Protein AF-A0A5B6WI36-F1 (afdb_monomer)

Structure (mmCIF, N/CA/C/O backbone):
data_AF-A0A5B6WI36-F1
#
_entry.id   AF-A0A5B6WI36-F1
#
loop_
_atom_site.group_PDB
_atom_site.id
_atom_site.type_symbol
_atom_site.label_atom_id
_atom_site.label_alt_id
_atom_site.label_comp_id
_atom_site.label_asym_id
_atom_site.label_entity_id
_atom_site.label_seq_id
_atom_site.pdbx_PDB_ins_code
_atom_site.Cartn_x
_atom_site.Cartn_y
_atom_site.Cartn_z
_atom_site.occupancy
_atom_site.B_iso_or_equiv
_atom_site.auth_seq_id
_atom_site.auth_comp_id
_atom_site.auth_asym_id
_atom_site.auth_atom_id
_atom_site.pdbx_PDB_model_num
ATOM 1 N N . MET A 1 1 ? -6.370 3.069 -3.442 1.00 84.94 1 MET A N 1
ATOM 2 C CA . MET A 1 1 ? -4.932 2.739 -3.437 1.00 84.94 1 MET A CA 1
ATOM 3 C C . MET A 1 1 ? -4.556 2.379 -4.849 1.00 84.94 1 MET A C 1
ATOM 5 O O . MET A 1 1 ? -5.384 1.762 -5.505 1.00 84.94 1 MET A O 1
ATOM 9 N N . ASP A 1 2 ? -3.379 2.809 -5.288 1.00 87.50 2 ASP A N 1
ATOM 10 C CA . ASP A 1 2 ? -2.941 2.681 -6.681 1.00 87.50 2 ASP A CA 1
ATOM 11 C C . ASP A 1 2 ? -1.403 2.625 -6.757 1.00 87.50 2 ASP A C 1
ATOM 13 O O . ASP A 1 2 ? -0.725 3.158 -5.872 1.00 87.50 2 ASP A O 1
ATOM 17 N N . PHE A 1 3 ? -0.842 1.991 -7.786 1.00 88.62 3 PHE A N 1
ATOM 18 C CA . PHE A 1 3 ? 0.597 1.945 -8.045 1.00 88.62 3 PHE A CA 1
ATOM 19 C C . PHE A 1 3 ? 0.953 2.675 -9.339 1.00 88.62 3 PHE A C 1
ATOM 21 O O . PHE A 1 3 ? 0.587 2.264 -10.436 1.00 88.62 3 PHE A O 1
ATOM 28 N N . VAL A 1 4 ? 1.835 3.664 -9.228 1.00 90.75 4 VAL A N 1
ATOM 29 C CA . VAL A 1 4 ? 2.540 4.221 -10.384 1.00 90.75 4 VAL A CA 1
ATOM 30 C C . VAL A 1 4 ? 3.800 3.389 -10.605 1.00 90.75 4 VAL A C 1
ATOM 32 O O . VAL A 1 4 ? 4.732 3.447 -9.804 1.00 90.75 4 VAL A O 1
ATOM 35 N N . SER A 1 5 ? 3.819 2.579 -11.661 1.00 89.88 5 SER A N 1
ATOM 36 C CA . SER A 1 5 ? 4.929 1.671 -11.999 1.00 89.88 5 SER A CA 1
ATOM 37 C C . SER A 1 5 ? 5.589 2.044 -13.331 1.00 89.88 5 SER A C 1
ATOM 39 O O . SER A 1 5 ? 5.111 2.936 -14.028 1.00 89.88 5 SER A O 1
ATOM 41 N N . GLY A 1 6 ? 6.714 1.400 -13.666 1.00 89.69 6 GLY A N 1
ATOM 42 C CA . GLY A 1 6 ? 7.489 1.720 -14.874 1.00 89.69 6 GLY A CA 1
ATOM 43 C C . GLY A 1 6 ? 8.426 2.920 -14.709 1.00 89.69 6 GLY A C 1
ATOM 44 O O . GLY A 1 6 ? 8.835 3.527 -15.696 1.00 89.69 6 GLY A O 1
ATOM 45 N N . LEU A 1 7 ? 8.762 3.277 -13.467 1.00 92.88 7 LEU A N 1
ATOM 46 C CA . LEU A 1 7 ? 9.705 4.352 -13.182 1.00 92.88 7 LEU A CA 1
ATOM 47 C C . LEU A 1 7 ? 11.149 3.850 -13.323 1.00 92.88 7 LEU A C 1
ATOM 49 O O . LEU A 1 7 ? 11.423 2.675 -13.061 1.00 92.88 7 LEU A O 1
ATOM 53 N N . PRO A 1 8 ? 12.101 4.730 -13.685 1.00 94.44 8 PRO A N 1
ATOM 54 C CA . PRO A 1 8 ? 13.510 4.374 -13.660 1.00 94.44 8 PRO A CA 1
ATOM 55 C C . PRO A 1 8 ? 13.925 3.951 -12.249 1.00 94.44 8 PRO A C 1
ATOM 57 O O . PRO A 1 8 ? 13.491 4.524 -11.245 1.00 94.44 8 PRO A O 1
ATOM 60 N N . LEU A 1 9 ? 14.791 2.941 -12.177 1.00 95.31 9 LEU A N 1
ATOM 61 C CA . LEU A 1 9 ? 15.265 2.406 -10.911 1.00 95.31 9 LEU A CA 1
ATOM 62 C C . LEU A 1 9 ? 16.046 3.486 -10.147 1.00 95.31 9 LEU A C 1
ATOM 64 O O . LEU A 1 9 ? 17.099 3.945 -10.584 1.00 95.31 9 LEU A O 1
ATOM 68 N N . SER A 1 10 ? 15.542 3.884 -8.981 1.00 92.31 10 SER A N 1
ATOM 69 C CA . SER A 1 10 ? 16.251 4.819 -8.101 1.00 92.31 10 SER A CA 1
ATOM 70 C C . SER A 1 10 ? 17.527 4.201 -7.513 1.00 92.31 10 SER A C 1
ATOM 72 O O . SER A 1 10 ? 17.681 2.980 -7.463 1.00 92.31 10 SER A O 1
ATOM 74 N N . LEU A 1 11 ? 18.407 5.033 -6.942 1.00 91.94 11 LEU A N 1
ATOM 75 C CA . LEU A 1 11 ? 19.617 4.578 -6.232 1.00 91.94 11 LEU A CA 1
ATOM 76 C C . LEU A 1 11 ? 19.316 3.567 -5.108 1.00 91.94 11 LEU A C 1
ATOM 78 O O . LEU A 1 11 ? 20.128 2.698 -4.809 1.00 91.94 11 LEU A O 1
ATOM 82 N N . LYS A 1 12 ? 18.120 3.646 -4.507 1.00 90.88 12 LYS A N 1
ATOM 83 C CA . LYS A 1 12 ? 17.635 2.712 -3.475 1.00 90.88 12 LYS A CA 1
ATOM 84 C C . LYS A 1 12 ? 16.885 1.505 -4.055 1.00 90.88 12 LYS A C 1
ATOM 86 O O . LYS A 1 12 ? 16.169 0.820 -3.326 1.00 90.88 12 LYS A O 1
ATOM 91 N N . LYS A 1 13 ? 17.029 1.257 -5.358 1.00 92.94 13 LYS A N 1
ATOM 92 C CA . LYS A 1 13 ? 16.413 0.156 -6.107 1.00 92.94 13 LYS A CA 1
ATOM 93 C C . LYS A 1 13 ? 14.882 0.138 -6.056 1.00 92.94 13 LYS A C 1
ATOM 95 O O . LYS A 1 13 ? 14.296 -0.934 -6.029 1.00 92.94 13 LYS A O 1
ATOM 100 N N . LYS A 1 14 ? 14.238 1.308 -6.017 1.00 93.88 14 LYS A N 1
ATOM 101 C CA . LYS A 1 14 ? 12.771 1.478 -6.102 1.00 93.88 14 LYS A CA 1
ATOM 102 C C . LYS A 1 14 ? 12.375 1.893 -7.515 1.00 93.88 14 LYS A C 1
ATOM 104 O O . LYS A 1 14 ? 13.005 2.816 -8.030 1.00 93.88 14 LYS A O 1
ATOM 109 N N . ASP A 1 15 ? 11.373 1.237 -8.089 1.00 95.06 15 ASP A N 1
ATOM 110 C CA . ASP A 1 15 ? 10.888 1.394 -9.473 1.00 95.06 15 ASP A CA 1
ATOM 111 C C . ASP A 1 15 ? 9.371 1.671 -9.559 1.00 95.06 15 ASP A C 1
ATOM 113 O O . ASP A 1 15 ? 8.805 1.766 -10.650 1.00 95.06 15 ASP A O 1
ATOM 117 N N . ALA A 1 16 ? 8.700 1.820 -8.414 1.00 93.31 16 ALA A N 1
ATOM 118 C CA . ALA A 1 16 ? 7.286 2.159 -8.349 1.00 93.31 16 ALA A CA 1
ATOM 1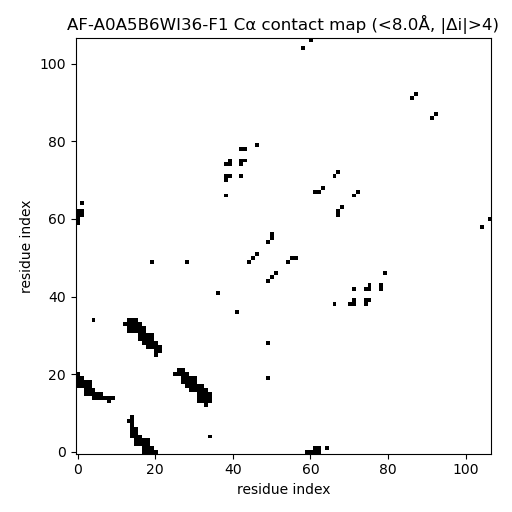19 C C . ALA A 1 16 ? 6.966 3.066 -7.149 1.00 93.31 16 ALA A C 1
ATOM 121 O O . ALA A 1 16 ? 7.674 3.088 -6.137 1.00 93.31 16 ALA A O 1
ATOM 122 N N . ILE A 1 17 ? 5.871 3.815 -7.256 1.00 93.81 17 ILE A N 1
ATOM 123 C CA . ILE A 1 17 ? 5.310 4.637 -6.183 1.00 93.81 17 ILE A CA 1
ATOM 124 C C . ILE A 1 17 ? 3.934 4.082 -5.838 1.00 93.81 17 ILE A C 1
ATOM 126 O O . ILE A 1 17 ? 3.053 4.001 -6.689 1.00 93.81 17 ILE A O 1
ATOM 130 N N . TRP A 1 18 ? 3.743 3.726 -4.574 1.00 92.62 18 TRP A N 1
ATOM 131 C CA . TRP A 1 18 ? 2.447 3.356 -4.034 1.00 92.62 18 TRP A CA 1
ATOM 132 C C . TRP A 1 18 ? 1.740 4.597 -3.507 1.00 92.62 18 TRP A C 1
ATOM 134 O O . TRP A 1 18 ? 2.249 5.282 -2.616 1.00 92.62 18 TRP A O 1
ATOM 144 N N . VAL A 1 19 ? 0.569 4.878 -4.066 1.00 91.06 19 VAL A N 1
ATOM 145 C CA . VAL A 1 19 ? -0.273 6.007 -3.692 1.00 91.06 19 VAL A CA 1
ATOM 146 C C . VAL A 1 19 ? -1.404 5.517 -2.794 1.00 91.06 19 VAL A C 1
ATOM 148 O O . VAL A 1 19 ? -2.264 4.720 -3.190 1.00 91.06 19 VAL A O 1
ATOM 151 N N . VAL A 1 20 ? -1.422 6.027 -1.564 1.00 89.56 20 VAL A N 1
ATOM 152 C CA . VAL A 1 20 ? -2.492 5.782 -0.594 1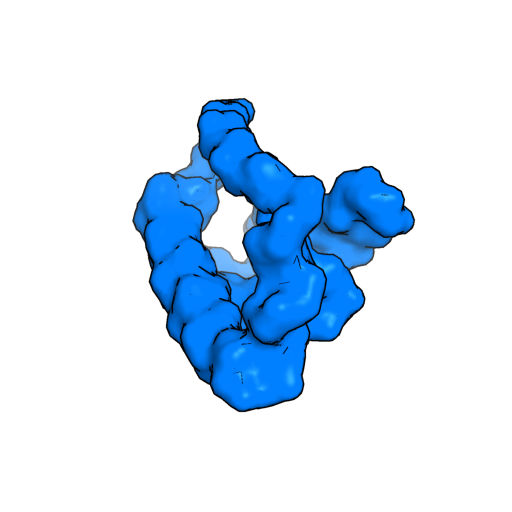.00 89.56 20 VAL A CA 1
ATOM 153 C C . VAL A 1 20 ? -3.122 7.112 -0.226 1.00 89.56 20 VAL A C 1
ATOM 155 O O . VAL A 1 20 ? -2.468 7.975 0.345 1.00 89.56 20 VAL A O 1
ATOM 158 N N . VAL A 1 21 ? -4.402 7.278 -0.544 1.00 87.00 21 VAL A N 1
ATOM 159 C CA . VAL A 1 21 ? -5.153 8.489 -0.209 1.00 87.00 21 VAL A CA 1
ATOM 160 C C . VAL A 1 21 ? -6.102 8.170 0.931 1.00 87.00 21 VAL A C 1
ATOM 162 O O . VAL A 1 21 ? -6.955 7.291 0.792 1.00 87.00 21 VAL A O 1
ATOM 165 N N . ASP A 1 22 ? -5.972 8.898 2.036 1.00 84.19 22 ASP A N 1
ATOM 166 C CA . ASP A 1 22 ? -6.997 8.898 3.068 1.00 84.19 22 ASP A CA 1
ATOM 167 C C . ASP A 1 22 ? -8.135 9.834 2.646 1.00 84.19 22 ASP A C 1
ATOM 169 O O . ASP A 1 22 ? -7.953 11.028 2.403 1.00 84.19 22 ASP A O 1
ATOM 173 N N . ARG A 1 23 ? -9.340 9.275 2.539 1.00 79.12 23 ARG A N 1
ATOM 174 C CA . ARG A 1 23 ? -10.526 10.017 2.104 1.00 79.12 23 ARG A CA 1
ATOM 175 C C . ARG A 1 23 ? -11.047 10.964 3.182 1.00 79.12 23 ARG A C 1
ATOM 177 O O . ARG A 1 23 ? -11.719 11.925 2.804 1.00 79.12 23 ARG A O 1
ATOM 184 N N . LEU A 1 24 ? -10.752 10.699 4.459 1.00 76.44 24 LEU A N 1
ATOM 185 C CA . LEU A 1 24 ? -11.199 11.520 5.582 1.00 76.44 24 LEU A CA 1
ATOM 186 C C . LEU A 1 24 ? -10.358 12.792 5.691 1.00 76.44 24 LEU A C 1
ATOM 188 O O . LEU A 1 24 ? -10.899 13.891 5.626 1.00 76.44 24 LEU A O 1
ATOM 192 N N . THR A 1 25 ? -9.035 12.646 5.781 1.00 79.19 25 THR A N 1
ATOM 193 C CA . THR A 1 25 ? -8.110 13.789 5.878 1.00 79.19 25 THR A CA 1
ATOM 194 C C . THR A 1 25 ? -7.762 14.415 4.528 1.00 79.19 25 THR A C 1
ATOM 196 O O . THR A 1 25 ? -7.138 15.471 4.491 1.00 79.19 25 THR A O 1
ATOM 199 N N . LYS A 1 26 ? -8.148 13.778 3.410 1.00 82.62 26 LYS A N 1
ATOM 200 C CA . LYS A 1 26 ? -7.770 14.162 2.034 1.00 82.62 26 LYS A CA 1
ATOM 201 C C . LYS A 1 26 ? -6.257 14.192 1.796 1.00 82.62 26 LYS A C 1
ATOM 203 O O . LYS A 1 26 ? -5.799 14.776 0.816 1.00 82.62 26 LYS A O 1
ATOM 208 N N . LEU A 1 27 ? -5.479 13.534 2.654 1.00 85.75 27 LEU A N 1
ATOM 209 C CA . LEU A 1 27 ? -4.033 13.434 2.512 1.00 85.75 27 LEU A CA 1
ATOM 210 C C . LEU A 1 27 ? -3.653 12.270 1.599 1.00 85.75 27 LEU A C 1
ATOM 212 O O . LEU A 1 27 ? -4.159 11.154 1.737 1.00 85.75 27 LEU A O 1
ATOM 216 N N . ALA A 1 28 ? -2.713 12.531 0.695 1.00 89.00 28 ALA A N 1
ATOM 217 C CA . ALA A 1 28 ? -2.103 11.525 -0.159 1.00 89.00 28 ALA A CA 1
ATOM 218 C C . ALA A 1 28 ? -0.706 11.165 0.361 1.00 89.00 28 ALA A C 1
ATOM 220 O O . ALA A 1 28 ? 0.139 12.033 0.579 1.00 89.00 28 ALA A O 1
ATOM 221 N N . HIS A 1 29 ? -0.465 9.871 0.534 1.00 90.25 29 HIS A N 1
ATOM 222 C CA . HIS A 1 29 ? 0.823 9.298 0.902 1.00 90.25 29 HIS A CA 1
ATOM 223 C C . HIS A 1 29 ? 1.456 8.676 -0.333 1.00 90.25 29 HIS A C 1
ATOM 225 O O . HIS A 1 29 ? 0.866 7.795 -0.960 1.00 90.25 29 HIS A O 1
ATOM 231 N N . PHE A 1 30 ? 2.668 9.120 -0.652 1.00 92.81 30 PHE A N 1
ATOM 232 C CA . PHE A 1 30 ? 3.473 8.597 -1.751 1.00 92.81 30 PHE A CA 1
ATOM 233 C C . PHE A 1 30 ? 4.611 7.761 -1.173 1.00 92.81 30 PHE A C 1
ATOM 235 O O . PHE A 1 30 ? 5.553 8.290 -0.580 1.00 92.81 30 PHE A O 1
ATOM 242 N N . ILE A 1 31 ? 4.511 6.442 -1.311 1.00 92.69 31 ILE A N 1
ATOM 243 C CA . ILE A 1 31 ? 5.456 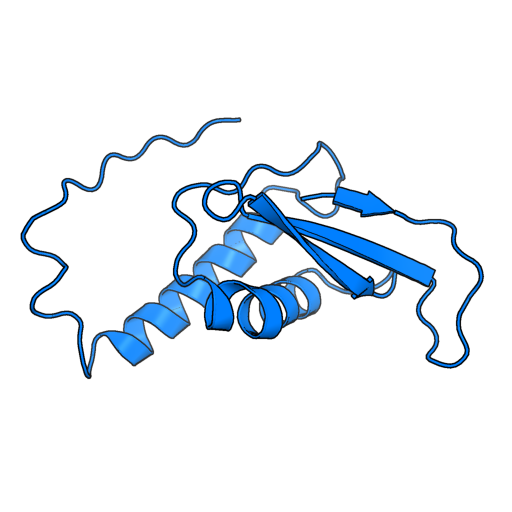5.499 -0.712 1.00 92.69 31 ILE A CA 1
ATOM 244 C C . ILE A 1 31 ? 6.299 4.867 -1.827 1.00 92.69 31 ILE A C 1
ATOM 246 O O . ILE A 1 31 ? 5.751 4.160 -2.670 1.00 92.69 31 ILE A O 1
ATOM 250 N N . PRO A 1 32 ? 7.629 5.062 -1.851 1.00 93.25 32 PRO A N 1
ATOM 251 C CA . PRO A 1 32 ? 8.485 4.422 -2.844 1.00 93.25 32 PRO A CA 1
ATOM 252 C C . PRO A 1 32 ? 8.634 2.918 -2.555 1.00 93.25 32 PRO A C 1
ATOM 254 O O . PRO A 1 32 ? 9.175 2.491 -1.524 1.00 93.25 32 PRO A O 1
ATOM 257 N N . VAL A 1 33 ? 8.187 2.0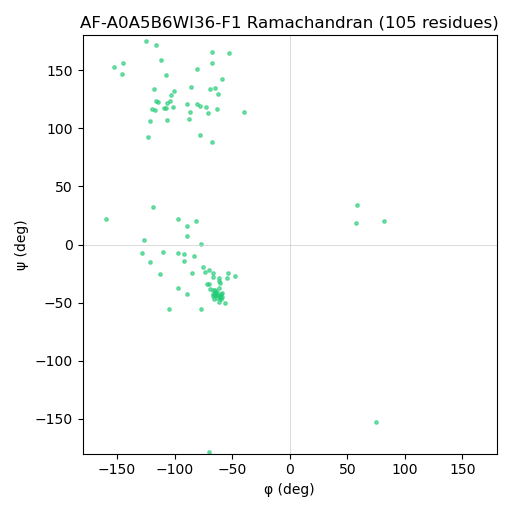98 -3.498 1.00 93.75 33 VAL A N 1
ATOM 258 C CA . VAL A 1 33 ? 8.128 0.633 -3.409 1.00 93.75 33 VAL A CA 1
ATOM 259 C C . VAL A 1 33 ? 8.873 -0.012 -4.576 1.00 93.75 33 VAL A C 1
ATOM 261 O O . VAL A 1 33 ? 9.396 0.677 -5.454 1.00 93.75 33 VAL A O 1
ATOM 264 N N . ARG A 1 34 ? 8.980 -1.342 -4.545 1.00 93.00 34 ARG A N 1
ATOM 265 C CA . ARG A 1 34 ? 9.418 -2.106 -5.710 1.00 93.00 34 ARG A CA 1
ATOM 266 C C . ARG A 1 34 ? 8.247 -2.854 -6.316 1.00 93.00 34 ARG A C 1
ATOM 268 O O . ARG A 1 34 ? 7.381 -3.316 -5.575 1.00 93.00 34 ARG A O 1
ATOM 275 N N . THR A 1 35 ? 8.243 -2.998 -7.635 1.00 87.94 35 THR A N 1
ATOM 276 C CA . THR A 1 35 ? 7.216 -3.759 -8.361 1.00 87.94 35 THR A CA 1
ATOM 277 C C . THR A 1 35 ? 7.190 -5.235 -7.946 1.00 87.94 35 THR A C 1
ATOM 279 O O . THR A 1 35 ? 6.128 -5.849 -7.964 1.00 87.94 35 THR A O 1
ATOM 282 N N . ASP A 1 36 ? 8.334 -5.788 -7.524 1.00 88.44 36 ASP A N 1
ATOM 283 C CA . ASP A 1 36 ? 8.512 -7.188 -7.108 1.00 88.44 36 ASP A CA 1
ATOM 284 C C . ASP A 1 36 ? 8.261 -7.447 -5.610 1.00 88.44 36 ASP A C 1
ATOM 286 O O . ASP A 1 36 ? 8.526 -8.545 -5.120 1.00 88.44 36 ASP A O 1
ATOM 290 N N . TYR A 1 37 ? 7.773 -6.456 -4.855 1.00 90.62 37 TYR A N 1
ATOM 291 C CA . TYR A 1 37 ? 7.446 -6.656 -3.443 1.00 90.62 37 TYR A CA 1
ATOM 292 C C . TYR A 1 37 ? 6.307 -7.653 -3.256 1.00 90.62 37 TYR A C 1
ATOM 294 O O . TYR A 1 37 ? 5.268 -7.581 -3.913 1.00 90.62 37 TYR A O 1
ATOM 302 N N . SER A 1 38 ? 6.498 -8.570 -2.304 1.00 87.62 38 SER A N 1
ATOM 303 C CA . SER A 1 38 ? 5.447 -9.491 -1.895 1.00 87.62 38 SER A CA 1
ATOM 304 C C . SER A 1 38 ? 4.311 -8.744 -1.196 1.00 87.62 38 SER A C 1
ATOM 306 O O . SER A 1 38 ? 4.488 -7.664 -0.621 1.00 87.62 38 SER A O 1
ATOM 308 N N . LEU A 1 39 ? 3.128 -9.355 -1.216 1.00 85.00 39 LEU A N 1
ATOM 309 C CA . LEU A 1 39 ? 1.939 -8.808 -0.566 1.00 85.00 39 LEU A CA 1
ATOM 310 C C . LEU A 1 39 ? 2.130 -8.638 0.946 1.00 85.00 39 LEU A C 1
ATOM 312 O O . LEU A 1 39 ? 1.605 -7.683 1.511 1.00 85.00 39 LEU A O 1
ATOM 316 N N . ASP A 1 40 ? 2.905 -9.517 1.584 1.00 85.62 40 ASP A N 1
ATOM 317 C CA . ASP A 1 40 ? 3.200 -9.441 3.016 1.00 85.62 40 ASP A CA 1
ATOM 318 C C . ASP A 1 40 ? 4.040 -8.195 3.350 1.00 85.62 40 ASP A C 1
ATOM 320 O O . ASP A 1 40 ? 3.690 -7.442 4.258 1.00 85.62 40 ASP A O 1
ATOM 324 N N . ILE A 1 41 ? 5.075 -7.900 2.548 1.00 89.69 41 ILE A N 1
ATOM 325 C CA . ILE A 1 41 ? 5.897 -6.685 2.703 1.00 89.69 41 ILE A CA 1
ATOM 326 C C . ILE A 1 41 ? 5.045 -5.429 2.489 1.00 89.69 41 ILE A C 1
ATOM 328 O O . ILE A 1 41 ? 5.180 -4.442 3.213 1.00 89.69 41 ILE A O 1
ATOM 332 N N . LEU A 1 42 ? 4.151 -5.447 1.495 1.00 87.88 42 LEU A N 1
ATOM 333 C CA . LEU A 1 42 ? 3.235 -4.333 1.247 1.00 87.88 42 LEU A CA 1
ATOM 334 C C . LEU A 1 42 ? 2.255 -4.134 2.415 1.00 87.88 42 LEU A C 1
ATOM 336 O O . LEU A 1 42 ? 2.008 -2.995 2.811 1.00 87.88 42 LEU A O 1
ATOM 340 N N . ALA A 1 43 ? 1.729 -5.210 3.003 1.00 85.69 43 ALA A N 1
ATOM 341 C CA . ALA A 1 43 ? 0.831 -5.127 4.153 1.00 85.69 43 ALA A CA 1
ATOM 342 C C . ALA A 1 43 ? 1.544 -4.544 5.385 1.00 85.69 43 ALA A C 1
ATOM 344 O O . ALA A 1 43 ? 1.014 -3.649 6.046 1.00 85.69 43 ALA A O 1
ATOM 345 N N . GLU A 1 44 ? 2.777 -4.978 5.648 1.00 87.94 44 GLU A N 1
ATOM 346 C CA . GLU A 1 44 ? 3.602 -4.440 6.731 1.00 87.94 44 GLU A CA 1
ATOM 347 C C . GLU A 1 44 ? 3.930 -2.952 6.516 1.00 87.94 44 GLU A C 1
ATOM 349 O O . GLU A 1 44 ? 3.789 -2.132 7.430 1.00 87.94 44 GLU A O 1
ATOM 354 N N . LEU A 1 45 ? 4.293 -2.567 5.287 1.00 90.19 45 LEU A N 1
ATOM 355 C CA . LEU A 1 45 ? 4.526 -1.167 4.921 1.00 90.19 45 LEU A CA 1
ATOM 356 C C . LEU A 1 45 ? 3.277 -0.307 5.128 1.00 90.19 45 LEU A C 1
ATOM 358 O O . LEU A 1 45 ? 3.386 0.799 5.662 1.00 90.19 45 LEU A O 1
ATOM 362 N N . TYR A 1 46 ? 2.101 -0.811 4.748 1.00 86.75 46 TYR A N 1
ATOM 363 C CA . TYR A 1 46 ? 0.833 -0.119 4.969 1.00 86.75 46 TYR A CA 1
ATOM 364 C C . TYR A 1 46 ? 0.578 0.122 6.455 1.00 86.75 46 TYR A C 1
ATOM 366 O O . TYR A 1 46 ? 0.236 1.231 6.862 1.00 86.75 46 TYR A O 1
ATOM 374 N N . ILE A 1 47 ? 0.787 -0.897 7.286 1.00 84.50 47 ILE A N 1
ATOM 375 C CA . ILE A 1 47 ? 0.612 -0.781 8.732 1.00 84.50 47 ILE A CA 1
ATOM 376 C C . ILE A 1 47 ? 1.568 0.266 9.314 1.00 84.50 47 ILE A C 1
ATOM 378 O O . ILE A 1 47 ? 1.161 1.172 10.046 1.00 84.50 47 ILE A O 1
ATOM 382 N N . SER A 1 48 ? 2.847 0.162 8.960 1.00 86.06 48 SER A N 1
ATOM 383 C CA . SER A 1 48 ? 3.902 1.022 9.492 1.00 86.06 48 SER A CA 1
ATOM 384 C C . SER A 1 48 ? 3.720 2.490 9.093 1.00 86.06 48 SER A C 1
ATOM 386 O O . SER A 1 48 ? 3.950 3.389 9.907 1.00 86.06 48 SER A O 1
ATOM 388 N N . LYS A 1 49 ? 3.295 2.746 7.848 1.00 85.44 49 LYS A N 1
ATOM 389 C CA . LYS A 1 49 ? 3.214 4.099 7.278 1.00 85.44 49 LYS A CA 1
ATOM 390 C C . LYS A 1 49 ? 1.834 4.733 7.358 1.00 85.44 49 LYS A C 1
ATOM 392 O O . LYS A 1 49 ? 1.761 5.933 7.579 1.00 85.44 49 LYS A O 1
ATOM 397 N N . ILE A 1 50 ? 0.765 3.965 7.174 1.00 83.75 50 ILE A N 1
ATOM 398 C CA . ILE A 1 50 ? -0.600 4.494 7.059 1.00 83.75 50 ILE A CA 1
ATOM 399 C C . ILE A 1 50 ? -1.382 4.230 8.340 1.00 83.75 50 ILE A C 1
ATOM 401 O O . ILE A 1 50 ? -1.858 5.173 8.968 1.00 83.75 50 ILE A O 1
ATOM 405 N N . PHE A 1 51 ? -1.469 2.968 8.772 1.00 80.12 51 PHE A N 1
ATOM 406 C CA . PHE A 1 51 ? -2.274 2.592 9.942 1.00 80.12 51 PHE A CA 1
ATOM 407 C C . PHE A 1 51 ? -1.792 3.271 11.226 1.00 80.12 51 PHE A C 1
ATOM 409 O O . PHE A 1 51 ? -2.594 3.693 12.054 1.00 80.12 51 PHE A O 1
ATOM 416 N N . ARG A 1 52 ? -0.474 3.424 11.393 1.00 78.50 52 ARG A N 1
ATOM 417 C CA . ARG A 1 52 ? 0.092 4.149 12.537 1.00 78.50 52 ARG A CA 1
ATOM 418 C C . ARG A 1 52 ? -0.333 5.623 12.586 1.00 78.50 52 ARG A C 1
ATOM 420 O O . ARG A 1 52 ? -0.415 6.166 13.681 1.00 78.50 52 ARG A O 1
ATOM 427 N N . LEU A 1 53 ? -0.566 6.256 11.435 1.00 79.25 53 LEU A N 1
ATOM 428 C CA . LEU A 1 53 ? -0.902 7.680 11.344 1.00 79.25 53 LEU A CA 1
ATOM 429 C C . LEU A 1 53 ? -2.411 7.935 11.432 1.00 79.25 53 LEU A C 1
ATOM 431 O O . LEU A 1 53 ? -2.821 8.860 12.122 1.00 79.25 53 LEU A O 1
ATOM 435 N N . HIS A 1 54 ? -3.222 7.117 10.755 1.00 78.25 54 HIS A N 1
ATOM 436 C CA . HIS A 1 54 ? -4.667 7.360 10.589 1.00 78.25 54 HIS A CA 1
ATOM 437 C C . HIS A 1 54 ? -5.553 6.388 11.372 1.00 78.25 54 HIS A C 1
ATOM 439 O O . HIS A 1 54 ? -6.769 6.550 11.409 1.00 78.25 54 HIS A O 1
ATOM 445 N N . GLY A 1 55 ? -4.966 5.368 12.001 1.00 76.06 55 GLY A N 1
ATOM 446 C CA . GLY A 1 55 ? -5.713 4.314 12.677 1.00 76.06 55 GLY A CA 1
ATOM 447 C C . GLY A 1 55 ? -6.349 3.319 11.704 1.00 76.06 55 GLY A C 1
ATOM 448 O O . GLY A 1 55 ? -5.832 3.055 10.615 1.00 76.06 55 GLY A O 1
ATOM 449 N N . VAL A 1 56 ? -7.457 2.711 12.134 1.00 74.75 56 VAL A N 1
ATOM 450 C CA . VAL A 1 56 ? -8.138 1.650 11.381 1.00 74.75 56 VAL A CA 1
ATOM 451 C C . VAL A 1 56 ? -8.958 2.265 10.240 1.00 74.75 56 VAL A C 1
ATOM 453 O O . VAL A 1 56 ? -9.885 3.027 10.513 1.00 74.75 56 VAL A O 1
ATOM 456 N N . PRO A 1 57 ? -8.676 1.932 8.965 1.00 73.06 57 PRO A N 1
ATOM 457 C CA . PRO A 1 57 ? -9.493 2.404 7.855 1.00 73.06 57 PRO A CA 1
ATOM 458 C C . PRO A 1 57 ? -10.877 1.740 7.885 1.00 73.06 57 PRO A C 1
ATOM 460 O O . PRO A 1 57 ? -10.982 0.522 8.007 1.00 73.06 57 PRO A O 1
ATOM 463 N N . ILE A 1 58 ? -11.935 2.538 7.715 1.00 72.12 58 ILE A N 1
ATOM 464 C CA . ILE A 1 58 ? -13.327 2.049 7.649 1.00 72.12 58 ILE A CA 1
ATOM 465 C C . ILE A 1 58 ? -13.564 1.248 6.359 1.00 72.12 58 ILE A C 1
ATOM 467 O O . ILE A 1 58 ? -14.260 0.238 6.359 1.00 72.12 58 ILE A O 1
ATOM 471 N N . SER A 1 59 ? -12.975 1.690 5.247 1.00 74.81 59 SER A N 1
ATOM 472 C CA . SER A 1 59 ? -13.049 1.001 3.958 1.00 74.81 59 SER A CA 1
ATOM 473 C C . SER A 1 59 ? -11.748 1.164 3.186 1.00 74.81 59 SER A C 1
ATOM 475 O O . SER A 1 59 ? -11.070 2.189 3.279 1.00 74.81 59 SER A O 1
ATOM 477 N N . ILE A 1 60 ? -11.402 0.136 2.417 1.00 76.12 60 ILE A N 1
ATOM 478 C CA . ILE A 1 60 ? -10.249 0.136 1.525 1.00 76.12 60 ILE A CA 1
ATOM 479 C C . ILE A 1 60 ? -10.773 -0.017 0.107 1.00 76.12 60 ILE A C 1
ATOM 481 O O . ILE A 1 60 ? -11.341 -1.050 -0.233 1.00 76.12 60 ILE A O 1
ATOM 485 N N . ILE A 1 61 ? -10.550 1.015 -0.701 1.00 76.38 61 ILE A N 1
ATOM 486 C CA . ILE A 1 61 ? -10.825 1.003 -2.135 1.00 76.38 61 ILE A CA 1
ATOM 487 C C . ILE A 1 61 ? -9.471 0.954 -2.833 1.00 76.38 61 ILE A C 1
ATOM 489 O O . ILE A 1 61 ? -8.644 1.859 -2.665 1.00 76.38 61 ILE A O 1
ATOM 493 N N . SER A 1 62 ? -9.224 -0.112 -3.580 1.00 78.69 62 SER A N 1
ATOM 494 C CA . SER A 1 62 ? -8.092 -0.246 -4.495 1.00 78.69 62 SER A CA 1
ATOM 495 C C . SER A 1 62 ? -8.600 -0.255 -5.928 1.00 78.69 62 SER A C 1
ATOM 497 O O . SER A 1 62 ? -9.771 -0.535 -6.174 1.00 78.69 62 SER A O 1
ATOM 499 N N . ASP A 1 63 ? -7.728 0.064 -6.869 1.00 75.56 63 ASP A N 1
ATOM 500 C CA . ASP A 1 63 ? -7.998 -0.182 -8.277 1.00 75.56 63 ASP A CA 1
ATOM 501 C C . ASP A 1 63 ? -7.974 -1.696 -8.592 1.00 75.56 63 ASP A C 1
ATOM 503 O O . ASP A 1 63 ? -7.817 -2.547 -7.708 1.00 75.56 63 ASP A O 1
ATOM 507 N N . ARG A 1 64 ? -8.173 -2.050 -9.869 1.00 67.75 64 ARG A N 1
ATOM 508 C CA . ARG A 1 64 ? -8.199 -3.449 -10.336 1.00 67.75 64 ARG A CA 1
ATOM 509 C C . ARG A 1 64 ? -6.800 -4.038 -10.556 1.00 67.75 64 ARG A C 1
ATOM 511 O O . ARG A 1 64 ? -6.672 -5.029 -11.275 1.00 67.75 64 ARG A O 1
ATOM 518 N N . ASP A 1 65 ? -5.763 -3.459 -9.956 1.00 72.44 65 ASP A N 1
ATOM 519 C CA . ASP A 1 65 ? -4.418 -4.010 -10.040 1.00 72.44 65 ASP A CA 1
ATOM 520 C C . ASP A 1 65 ? -4.380 -5.411 -9.389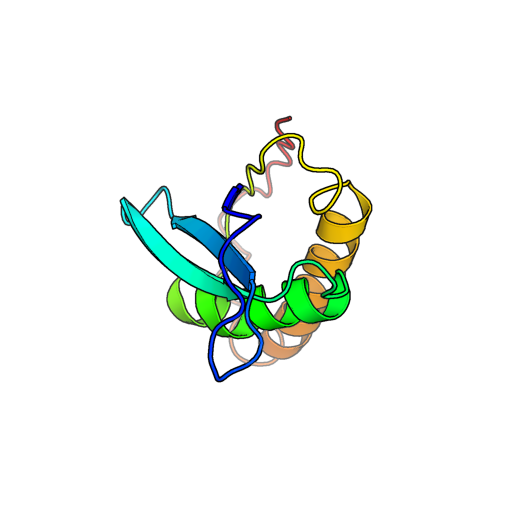 1.00 72.44 65 ASP A C 1
ATOM 522 O O . ASP A 1 65 ? -4.825 -5.583 -8.245 1.00 72.44 65 ASP A O 1
ATOM 526 N N . PRO A 1 66 ? -3.834 -6.437 -10.070 1.00 72.25 66 PRO A N 1
ATOM 527 C CA . PRO A 1 66 ? -3.699 -7.787 -9.520 1.00 72.25 66 PRO A CA 1
ATOM 528 C C . PRO A 1 66 ? -2.974 -7.845 -8.162 1.00 72.25 66 PRO A C 1
ATOM 530 O O . PRO A 1 66 ? -3.183 -8.769 -7.367 1.00 72.25 66 PRO A O 1
ATOM 533 N N . ARG A 1 67 ? -2.134 -6.852 -7.858 1.00 72.06 67 ARG A N 1
ATOM 534 C CA . ARG A 1 67 ? -1.442 -6.716 -6.570 1.00 72.06 67 ARG A CA 1
ATOM 535 C C . ARG A 1 67 ? -2.402 -6.430 -5.416 1.00 72.06 67 ARG A C 1
ATOM 537 O O . ARG A 1 67 ? -2.135 -6.867 -4.303 1.00 72.06 67 ARG A O 1
ATOM 544 N N . PHE A 1 68 ? -3.547 -5.797 -5.664 1.00 69.56 68 PHE A N 1
ATOM 545 C CA . PHE A 1 68 ? -4.589 -5.566 -4.656 1.00 69.56 68 PHE A CA 1
ATOM 546 C C . PHE A 1 68 ? -5.720 -6.597 -4.695 1.00 69.56 68 PHE A C 1
ATOM 548 O O . PHE A 1 68 ? -6.815 -6.362 -4.184 1.00 69.56 68 PHE A O 1
ATOM 555 N N . THR A 1 69 ? -5.456 -7.777 -5.260 1.00 69.19 69 THR A N 1
ATOM 556 C CA . THR A 1 69 ? -6.400 -8.900 -5.228 1.00 69.19 69 THR A CA 1
ATOM 557 C C . THR A 1 69 ? -6.874 -9.231 -3.810 1.00 69.19 69 THR A C 1
ATOM 559 O O . THR A 1 69 ? -6.261 -8.882 -2.798 1.00 69.19 69 THR A O 1
ATOM 562 N N . SER A 1 70 ? -7.956 -10.007 -3.726 1.00 67.69 70 SER A N 1
ATOM 563 C CA . SER A 1 70 ? -8.523 -10.518 -2.470 1.00 67.69 70 SER A CA 1
ATOM 564 C C . SER A 1 70 ? -7.489 -11.130 -1.507 1.00 67.69 70 SER A C 1
ATOM 566 O O . SER A 1 70 ? -7.692 -11.095 -0.294 1.00 67.69 70 SER A O 1
ATOM 568 N N . ARG A 1 71 ? -6.362 -11.647 -2.019 1.00 74.12 71 ARG A N 1
ATOM 569 C CA . ARG A 1 71 ? -5.239 -12.167 -1.223 1.00 74.12 71 ARG A CA 1
ATOM 570 C C . ARG A 1 71 ? -4.541 -11.081 -0.407 1.00 74.12 71 ARG A C 1
ATOM 572 O O . ARG A 1 71 ? -4.330 -11.285 0.783 1.00 74.12 71 ARG A O 1
ATOM 579 N N . PHE A 1 72 ? -4.235 -9.932 -1.012 1.00 76.06 72 PHE A N 1
ATOM 580 C CA . PHE A 1 72 ? -3.633 -8.801 -0.303 1.00 76.06 72 PHE A CA 1
ATOM 581 C C . PHE A 1 72 ? -4.555 -8.310 0.808 1.00 76.06 72 PHE A C 1
ATOM 583 O O . PHE A 1 72 ? -4.124 -8.130 1.942 1.00 76.06 72 PHE A O 1
ATOM 590 N N . ARG A 1 73 ? -5.852 -8.183 0.506 1.00 72.31 73 ARG A N 1
ATOM 591 C CA . ARG A 1 73 ? -6.858 -7.803 1.500 1.00 72.31 73 ARG A CA 1
ATOM 592 C C . ARG A 1 73 ? -6.901 -8.778 2.676 1.00 72.31 73 ARG A C 1
ATOM 594 O O .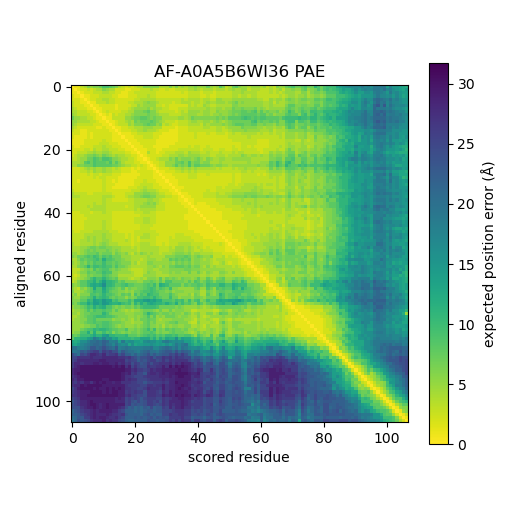 ARG A 1 73 ? -6.932 -8.323 3.812 1.00 72.31 73 ARG A O 1
ATOM 601 N N . LYS A 1 74 ? -6.884 -10.093 2.423 1.00 74.88 74 LYS A N 1
ATOM 602 C CA . LYS A 1 74 ? -6.830 -11.105 3.491 1.00 74.88 74 LYS A CA 1
ATOM 603 C C . LYS A 1 74 ? -5.575 -10.950 4.345 1.00 74.88 74 LYS A C 1
ATOM 605 O O . LYS A 1 74 ? -5.696 -10.889 5.559 1.00 74.88 74 LYS A O 1
ATOM 610 N N . LYS A 1 75 ? -4.404 -10.792 3.722 1.00 78.81 75 LYS A N 1
ATOM 611 C CA . LYS A 1 75 ? -3.134 -10.573 4.433 1.00 78.81 75 LYS A CA 1
ATOM 612 C C . LYS A 1 75 ? -3.132 -9.310 5.277 1.00 78.81 75 LYS A C 1
ATOM 614 O O . LYS A 1 75 ? -2.730 -9.338 6.436 1.00 78.81 75 LYS A O 1
ATOM 619 N N . LEU A 1 76 ? -3.640 -8.216 4.724 1.00 77.12 76 LEU A N 1
ATOM 620 C CA . LEU A 1 76 ? -3.780 -6.973 5.460 1.00 77.12 76 LEU A CA 1
ATOM 621 C C . LEU A 1 76 ? -4.759 -7.136 6.627 1.00 77.12 76 LEU A C 1
ATOM 623 O O . LEU A 1 76 ? -4.467 -6.685 7.725 1.00 77.12 76 LEU A O 1
ATOM 627 N N . GLN A 1 77 ? -5.889 -7.813 6.420 1.00 73.56 77 GLN A N 1
ATOM 628 C CA . GLN A 1 77 ? -6.859 -8.072 7.479 1.00 73.56 77 GLN A CA 1
ATOM 629 C C . GLN A 1 77 ? -6.287 -8.979 8.577 1.00 73.56 77 GLN A C 1
ATOM 631 O O . GLN A 1 77 ? -6.478 -8.671 9.744 1.00 73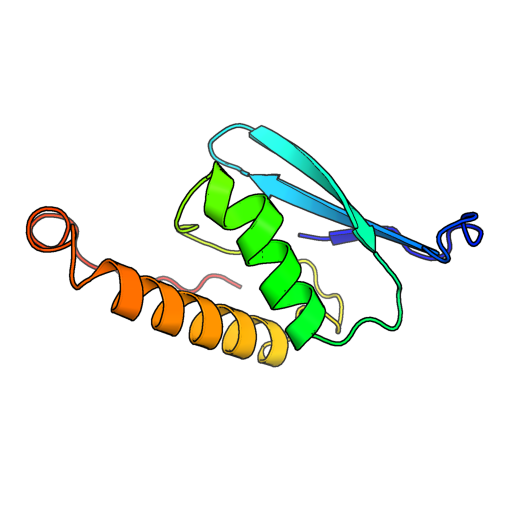.56 77 GLN A O 1
ATOM 636 N N . GLU A 1 78 ? -5.551 -10.038 8.234 1.00 75.88 78 GLU A N 1
ATOM 637 C CA . GLU A 1 78 ? -4.830 -10.888 9.194 1.00 75.88 78 GLU A CA 1
ATOM 638 C C . GLU A 1 78 ? -3.867 -10.050 10.047 1.00 75.88 78 GLU A C 1
ATOM 640 O O . GLU A 1 78 ? -3.933 -10.087 11.276 1.00 75.88 78 GLU A O 1
ATOM 645 N N . ALA A 1 79 ? -3.039 -9.222 9.405 1.00 73.56 79 ALA A N 1
ATOM 646 C CA . ALA A 1 79 ? -2.068 -8.378 10.093 1.00 73.56 79 ALA A CA 1
ATOM 647 C C . ALA A 1 79 ? -2.738 -7.292 10.961 1.00 73.56 79 ALA A C 1
ATOM 649 O O . ALA A 1 79 ? -2.309 -7.033 12.087 1.00 73.56 79 ALA A O 1
ATOM 650 N N . LEU A 1 80 ? -3.828 -6.686 10.481 1.00 71.38 80 LEU A N 1
ATOM 651 C CA . LEU A 1 80 ? -4.624 -5.717 11.238 1.00 71.38 80 LEU A CA 1
ATOM 652 C C . LEU A 1 80 ? -5.331 -6.357 12.433 1.00 71.38 80 LEU A C 1
ATOM 654 O O . LEU A 1 80 ? -5.330 -5.771 13.514 1.00 71.38 80 LEU A O 1
ATOM 658 N N . VAL A 1 81 ? -5.905 -7.551 12.262 1.00 67.38 81 VAL A N 1
ATOM 659 C CA . VAL A 1 81 ? -6.546 -8.301 13.348 1.00 67.38 81 VAL A CA 1
ATOM 660 C C . VAL A 1 81 ? -5.509 -8.654 14.408 1.00 67.38 81 VAL A C 1
ATOM 662 O O . VAL A 1 81 ? -5.736 -8.372 15.581 1.00 67.38 81 VAL A O 1
ATOM 665 N N . GLN A 1 82 ? -4.338 -9.155 14.014 1.00 62.31 82 GLN A N 1
ATOM 666 C CA . GLN A 1 82 ? -3.248 -9.469 14.939 1.00 62.31 82 GLN A CA 1
ATOM 667 C C . GLN A 1 82 ? -2.794 -8.234 15.738 1.00 62.31 82 GLN A C 1
ATOM 669 O O . GLN A 1 82 ? -2.638 -8.305 16.955 1.00 62.31 82 GLN A O 1
ATOM 674 N N . LEU A 1 83 ? -2.687 -7.070 15.090 1.00 60.00 83 LEU A N 1
ATOM 675 C CA . LEU A 1 83 ? -2.372 -5.802 15.761 1.00 60.00 83 LEU A CA 1
ATOM 676 C C . LEU A 1 83 ? -3.507 -5.282 16.644 1.00 60.00 83 LEU A C 1
ATOM 678 O O . LEU A 1 83 ? -3.244 -4.666 17.674 1.00 60.00 83 LEU A O 1
ATOM 682 N N . SER A 1 84 ? -4.762 -5.513 16.260 1.00 54.88 84 SER A N 1
ATOM 683 C CA . SER A 1 84 ? -5.922 -5.149 17.075 1.00 54.88 84 SER A CA 1
ATOM 684 C C . SER A 1 84 ? -6.063 -6.045 18.306 1.00 54.88 84 SER A C 1
ATOM 686 O O . SER A 1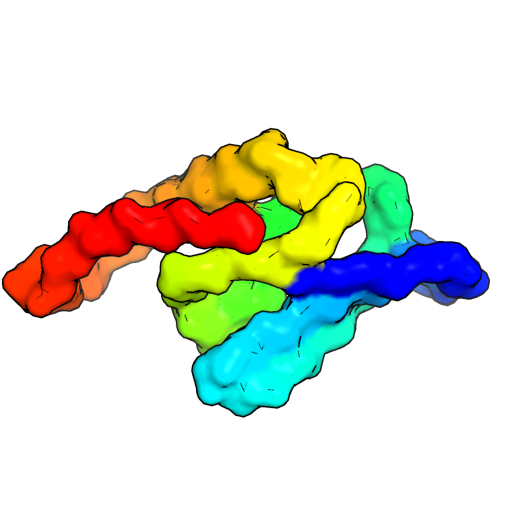 84 ? -6.398 -5.529 19.363 1.00 54.88 84 SER A O 1
ATOM 688 N N . ILE A 1 85 ? -5.705 -7.333 18.221 1.00 50.66 85 ILE A N 1
ATOM 689 C CA . ILE A 1 85 ? -5.626 -8.245 19.373 1.00 50.66 85 ILE A CA 1
ATOM 690 C C . ILE A 1 85 ? -4.522 -7.785 20.334 1.00 50.66 85 ILE A C 1
ATOM 692 O O . ILE A 1 85 ? -4.767 -7.692 21.532 1.00 50.66 85 ILE A O 1
ATOM 696 N N . CYS A 1 86 ? -3.348 -7.391 19.827 1.00 45.91 86 CYS A N 1
ATOM 697 C CA . CYS A 1 86 ? -2.283 -6.831 20.669 1.00 45.91 86 CYS A CA 1
ATOM 698 C C . CYS A 1 86 ? -2.631 -5.463 21.288 1.00 45.91 86 CYS A C 1
ATOM 700 O O . CYS A 1 86 ? -2.067 -5.107 22.314 1.00 45.91 86 CYS A O 1
ATOM 702 N N . LYS A 1 87 ? -3.544 -4.683 20.688 1.00 45.28 87 LYS A N 1
ATOM 703 C CA . LYS A 1 87 ? -4.047 -3.415 21.258 1.00 45.28 87 LYS A CA 1
ATOM 704 C C . LYS A 1 87 ? -5.307 -3.585 22.121 1.00 45.28 87 LYS A C 1
ATOM 706 O O . LYS A 1 87 ? -5.659 -2.667 22.863 1.00 45.28 87 LYS A O 1
ATOM 711 N N . LEU A 1 88 ? -5.981 -4.737 22.042 1.00 42.84 88 LEU A N 1
ATOM 712 C CA . LEU A 1 88 ? -7.163 -5.075 22.842 1.00 42.84 88 LEU A CA 1
ATOM 713 C C . LEU A 1 88 ? -6.828 -5.309 24.318 1.00 42.84 88 LEU A C 1
ATOM 715 O O . LEU A 1 88 ? -7.712 -5.133 25.150 1.00 42.84 88 LEU A O 1
ATOM 719 N N . THR A 1 89 ? -5.576 -5.629 24.656 1.00 42.62 89 THR A N 1
ATOM 720 C CA . THR A 1 89 ? -5.152 -5.772 26.056 1.00 42.62 89 THR A CA 1
ATOM 721 C C . THR A 1 89 ? -4.972 -4.444 26.795 1.00 42.62 89 THR A C 1
ATOM 723 O O . THR A 1 89 ? -5.081 -4.466 28.013 1.00 42.62 89 THR A O 1
ATOM 726 N N . ASP A 1 90 ? -4.818 -3.299 26.109 1.00 43.41 90 ASP A N 1
ATOM 727 C CA . ASP A 1 90 ? -4.520 -2.027 26.800 1.00 43.41 90 ASP A CA 1
ATOM 728 C C . ASP A 1 90 ? -5.524 -0.871 26.593 1.00 43.41 90 ASP A C 1
ATOM 730 O O . ASP A 1 90 ? -5.478 0.084 27.366 1.00 43.41 90 ASP A O 1
ATOM 734 N N . SER A 1 91 ? -6.447 -0.872 25.612 1.00 42.53 91 SER A N 1
ATOM 735 C CA . SER A 1 91 ? -7.358 0.297 25.436 1.00 42.53 91 SER A CA 1
ATOM 736 C C . SER A 1 91 ? -8.669 0.087 24.657 1.00 42.53 91 SER A C 1
ATOM 738 O O . SER A 1 91 ? -9.250 1.046 24.155 1.00 42.53 91 SER A O 1
ATOM 740 N N . LEU A 1 92 ? -9.197 -1.134 24.543 1.00 45.31 92 LEU A N 1
ATOM 741 C CA . LEU A 1 92 ? -10.425 -1.389 23.762 1.00 45.31 92 LEU A CA 1
ATOM 742 C C . LEU A 1 92 ? -11.590 -1.959 24.581 1.00 45.31 92 LEU A C 1
ATOM 744 O O . LEU A 1 92 ? -12.424 -2.676 24.036 1.00 45.31 92 LEU A O 1
ATOM 748 N N . ASN A 1 93 ? -11.705 -1.595 25.862 1.00 38.75 93 ASN A N 1
ATOM 749 C CA . ASN A 1 93 ? -12.920 -1.888 26.635 1.00 38.75 93 ASN A CA 1
ATOM 750 C C . ASN A 1 93 ? -13.971 -0.754 26.589 1.00 38.75 93 ASN A C 1
ATOM 752 O O . ASN A 1 93 ? -15.100 -0.951 27.023 1.00 38.75 93 ASN A O 1
ATOM 756 N N . GLU A 1 94 ? -13.648 0.418 26.023 1.00 39.91 94 GLU A N 1
ATOM 757 C CA . GLU A 1 94 ? -14.576 1.566 26.001 1.00 39.91 94 GLU A CA 1
ATOM 758 C C . GLU A 1 94 ? -15.087 1.945 24.595 1.00 39.91 94 GLU A C 1
ATOM 760 O O . GLU A 1 94 ? -16.210 2.423 24.454 1.00 39.91 94 GLU A O 1
ATOM 765 N N . TYR A 1 95 ? -14.347 1.641 23.520 1.00 39.69 95 TYR A N 1
ATOM 766 C CA . TYR A 1 95 ? -14.762 2.008 22.152 1.00 39.69 95 TYR A CA 1
ATOM 767 C C . TYR A 1 95 ? -15.726 0.999 21.493 1.00 39.69 95 TYR A C 1
ATOM 769 O O . TYR A 1 95 ? -16.523 1.357 20.625 1.00 39.69 95 TYR A O 1
ATOM 777 N N . PHE A 1 96 ? -15.718 -0.266 21.929 1.00 38.69 96 PHE A N 1
ATOM 778 C CA . PHE A 1 96 ? -16.522 -1.341 21.326 1.00 38.69 96 PHE A CA 1
ATOM 779 C C . PHE A 1 96 ? -18.014 -1.331 21.708 1.00 38.69 96 PHE A C 1
ATOM 781 O O . PHE A 1 96 ? -18.766 -2.186 21.242 1.00 38.69 96 PHE A O 1
ATOM 788 N N . ARG A 1 97 ? -18.479 -0.375 22.527 1.00 38.72 97 ARG A N 1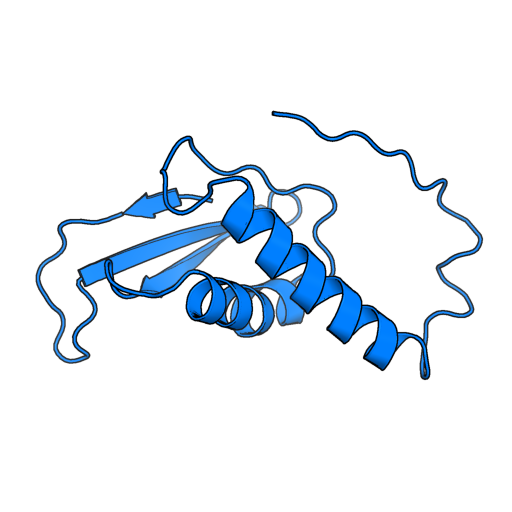
ATOM 789 C CA . ARG A 1 97 ? -19.853 -0.389 23.062 1.00 38.72 97 ARG A CA 1
ATOM 790 C C . ARG A 1 97 ? -20.874 0.466 22.301 1.00 38.72 97 ARG A C 1
ATOM 792 O O . ARG A 1 97 ? -22.054 0.361 22.615 1.00 38.72 97 ARG A O 1
ATOM 799 N N . SER A 1 98 ? -20.473 1.281 21.316 1.00 36.91 98 SER A N 1
ATOM 800 C CA . SER A 1 98 ? -21.396 2.277 20.724 1.00 36.91 98 SER A CA 1
ATOM 801 C C . SER A 1 98 ? -21.530 2.290 19.196 1.00 36.91 98 SER A C 1
ATOM 803 O O . SER A 1 98 ? -22.411 2.962 18.670 1.00 36.91 98 SER A O 1
ATOM 805 N N . SER A 1 99 ? -20.730 1.540 18.435 1.00 31.77 99 SER A N 1
ATOM 806 C CA . SER A 1 99 ? -20.870 1.530 16.969 1.00 31.77 99 SER A CA 1
ATOM 807 C C . SER A 1 99 ? -21.143 0.127 16.455 1.00 31.77 99 SER A C 1
ATOM 809 O O . SER A 1 99 ? -20.264 -0.729 16.427 1.00 31.77 99 SER A O 1
ATOM 811 N N . LYS A 1 100 ? -22.402 -0.089 16.057 1.00 34.53 100 LYS A N 1
ATOM 812 C CA . LYS A 1 100 ? -22.859 -1.210 15.230 1.00 34.53 100 LYS A CA 1
ATOM 813 C C . LYS A 1 100 ? -21.825 -1.484 14.137 1.00 34.53 100 LYS A C 1
ATOM 815 O O . LYS A 1 100 ? -21.633 -0.662 13.245 1.00 34.53 100 LYS A O 1
ATOM 820 N N . ILE A 1 101 ? -21.185 -2.646 14.210 1.00 38.31 101 ILE A N 1
ATOM 821 C CA . ILE A 1 101 ? -20.356 -3.195 13.140 1.00 38.31 101 ILE A CA 1
ATOM 822 C C . ILE A 1 101 ? -21.312 -3.534 11.992 1.00 38.31 101 ILE A C 1
ATOM 824 O O . ILE A 1 101 ? -21.872 -4.626 11.940 1.00 38.31 101 ILE A O 1
ATOM 828 N N . CYS A 1 102 ? -21.565 -2.561 11.117 1.00 33.25 102 CYS A N 1
ATOM 829 C CA . CYS A 1 102 ? -22.261 -2.794 9.861 1.00 33.25 102 CYS A CA 1
ATOM 830 C C . CYS A 1 102 ? -21.215 -3.202 8.828 1.00 33.25 102 CYS A C 1
ATOM 832 O O . CYS A 1 102 ? -20.281 -2.466 8.509 1.00 33.25 102 CYS A O 1
ATOM 834 N N . SER A 1 103 ? -21.341 -4.444 8.395 1.00 34.31 103 SER A N 1
ATOM 835 C CA . SER A 1 103 ? -20.537 -5.081 7.373 1.00 34.31 103 SER A CA 1
ATOM 836 C C . SER A 1 103 ? -21.034 -4.600 6.017 1.00 34.31 103 SER A C 1
ATOM 838 O O . SER A 1 103 ? -21.949 -5.193 5.474 1.00 34.31 103 SER A O 1
ATOM 840 N N . ASP A 1 104 ? -20.415 -3.563 5.457 1.00 26.78 104 ASP A N 1
ATOM 841 C CA . ASP A 1 104 ? -20.621 -3.218 4.049 1.00 26.78 104 ASP A CA 1
ATOM 842 C C . ASP A 1 104 ? -19.281 -3.212 3.318 1.00 26.78 104 ASP A C 1
ATOM 844 O O . ASP A 1 104 ? -18.504 -2.255 3.289 1.00 26.78 104 ASP A O 1
ATOM 848 N N . VAL A 1 105 ? -19.000 -4.388 2.762 1.00 31.47 105 VAL A N 1
ATOM 849 C CA . VAL A 1 105 ? -17.985 -4.628 1.747 1.00 31.47 105 VAL A CA 1
ATOM 850 C C . VAL A 1 105 ? -18.493 -3.991 0.459 1.00 31.47 105 VAL A C 1
ATOM 852 O O . VAL A 1 105 ? -19.476 -4.467 -0.098 1.00 31.47 105 VAL A O 1
ATOM 855 N N . VAL A 1 106 ? -17.833 -2.942 -0.031 1.00 27.27 106 VAL A N 1
ATOM 856 C CA . VAL A 1 106 ? -18.151 -2.377 -1.350 1.00 27.27 106 VAL A CA 1
ATOM 857 C C . VAL A 1 106 ? -16.940 -2.484 -2.276 1.00 27.27 106 VAL A C 1
ATOM 859 O O . VAL A 1 106 ? -15.804 -2.252 -1.855 1.00 27.27 106 VAL A O 1
ATOM 862 N N . PHE A 1 107 ? -17.263 -2.952 -3.484 1.00 35.12 107 PHE A N 1
ATOM 863 C CA . PHE A 1 107 ? -16.445 -3.431 -4.599 1.00 35.12 107 PHE A CA 1
ATOM 864 C C . PHE A 1 107 ? -15.671 -2.338 -5.338 1.00 35.12 107 PHE A C 1
ATOM 866 O O . PHE A 1 107 ? -16.159 -1.186 -5.373 1.00 35.12 107 PHE A O 1
#

Foldseek 3Di:
DEKDAQAPQDPVRFGIWDWDADPVVRDIDTHGHHPPDDLLVVLVVCCVPPCVVPNDDPADDDDPPPSPPPVSVVSNVVVNVVVVVVVCVPDPPPPPPPDDPDDDDDD

Solvent-accessible surface area (backbone atoms only — not comparable to full-atom values): 6682 Å² total; per-residue (Å²): 62,52,73,54,65,87,47,76,70,40,98,86,67,31,27,22,35,38,40,43,64,44,81,86,82,68,48,75,44,81,43,82,35,46,84,83,60,51,56,67,59,52,37,52,49,43,43,69,66,45,35,70,74,73,47,82,75,93,73,80,66,61,56,91,50,77,77,60,32,74,65,34,53,49,53,36,47,52,55,50,48,56,51,48,56,69,44,48,80,77,72,50,87,73,69,76,80,78,67,84,86,74,87,77,90,74,134

Radius of gyration: 15.37 Å; Cα contacts (8 Å, |Δi|>4): 103; chains: 1; bounding box: 42×26×42 Å

Sequence (107 aa):
MDFVSGLPLSLKKKDAIWVVVDRLTKLAHFIPVRTDYSLDILAELYISKIFRLHGVPISIISDRDPRFTSRFRKKLQEALVQLSICKLTDSLNEYFRSSKICSDVVF

Nearest PDB structures (foldseek):
  4eut-assembly1_B  TM=7.271E-01  e=9.417E-01  Homo sapiens
  8j07-assembly1_z  TM=6.728E-01  e=1.221E+00  Homo sapiens
  3if4-assembly1_C  TM=3.599E-01  e=2.190E+00  unidentified

Secondary structure (DSSP, 8-state):
-EEE--PPPPTTS--EEEEEE-TTT-PEEEEEE-TT--HHHHHHHHIIIIIHHH-S-S-----S-GGGSHHHHHHHHHHHHHHHHHHHHHH-SSGGGS---------

InterPro domains:
  IPR001584 Integrase, catalytic core [PS50994] (1-107)
  IPR012337 Ribonuclease H-like superfamily [SSF53098] (1-78)
  IPR036397 Ribonuclease H superfamily [G3DSA:3.30.420.10] (1-92)

Organism: NCBI:txid47621

Mean predicted aligned error: 10.31 Å

pLDDT: mean 72.94, std 20.0, range [26.78, 95.31]